Protein AF-A0A948YWC4-F1 (afdb_monomer)

Radius of gyration: 28.57 Å; Cα contacts (8 Å, |Δi|>4): 18; chains: 1; bounding box: 56×52×55 Å

Solvent-accessible surface area (backbone a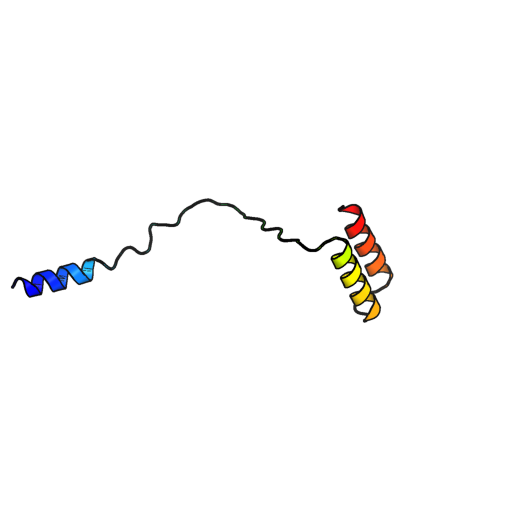toms only — not comparable to full-atom values): 4587 Å² total; per-residue (Å²): 113,70,69,60,55,54,57,58,55,62,66,63,73,78,67,82,96,81,82,86,80,92,72,76,94,66,84,73,78,74,75,76,68,83,63,51,70,69,54,56,54,51,52,51,50,49,36,42,75,73,62,77,43,51,72,70,57,45,54,56,54,52,49,57,56,62,75,72,1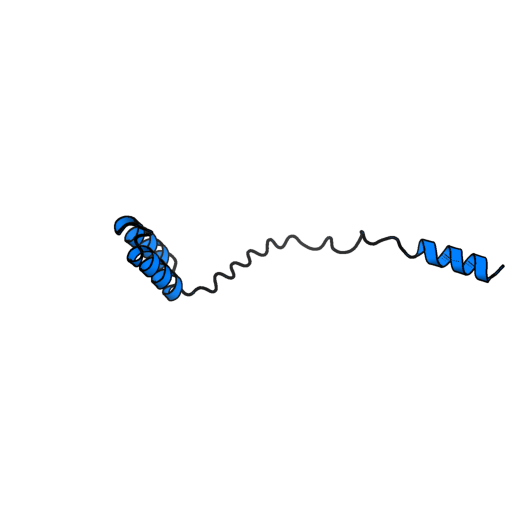10

Mean predicted aligned error: 16.93 Å

Nearest PDB structures (foldseek):
  7qiw-assembly1_T  TM=5.071E-01  e=2.632E+00  Solanum lycopersicum
  8a3d-assembly1_L  TM=4.251E-01  e=2.826E+00  Homo sapiens
  8fkz-assembly1_LD  TM=5.683E-01  e=8.768E+00  Homo sapiens

Structure (mmCIF, N/CA/C/O backbone):
data_AF-A0A948YWC4-F1
#
_entry.id   AF-A0A948YWC4-F1
#
loop_
_atom_site.group_PDB
_atom_site.id
_atom_site.type_symbol
_atom_site.label_atom_id
_atom_site.label_alt_id
_atom_site.label_comp_id
_atom_site.label_asym_id
_atom_site.label_entity_id
_atom_site.label_seq_id
_atom_site.pdbx_PDB_ins_code
_atom_site.Cartn_x
_atom_site.Cartn_y
_atom_site.Cartn_z
_atom_site.occupancy
_atom_site.B_iso_or_equiv
_atom_site.auth_seq_id
_atom_site.auth_comp_id
_atom_site.auth_asym_id
_atom_site.auth_atom_id
_atom_site.pdbx_PDB_model_num
ATOM 1 N N . MET A 1 1 ? 42.347 -42.049 -43.499 1.00 56.06 1 MET A N 1
ATOM 2 C CA . MET A 1 1 ? 42.977 -41.568 -42.241 1.00 56.06 1 MET A CA 1
ATOM 3 C C . MET A 1 1 ? 42.625 -40.122 -41.895 1.00 56.06 1 MET A C 1
ATOM 5 O O . MET A 1 1 ? 42.397 -39.844 -40.729 1.00 56.06 1 MET A O 1
ATOM 9 N N . LYS A 1 2 ? 42.491 -39.231 -42.885 1.00 55.31 2 LYS A N 1
ATOM 10 C CA . LYS A 1 2 ? 42.152 -37.806 -42.699 1.00 55.31 2 LYS A CA 1
ATOM 11 C C . LYS A 1 2 ? 40.771 -37.588 -42.051 1.00 55.31 2 LYS A C 1
ATOM 13 O O . LYS A 1 2 ? 40.635 -36.763 -41.165 1.00 55.31 2 LYS A O 1
ATOM 18 N N . LEU A 1 3 ? 39.790 -38.426 -42.402 1.00 57.22 3 LEU A N 1
ATOM 19 C CA . LEU A 1 3 ? 38.430 -38.388 -41.840 1.00 57.22 3 LEU A CA 1
ATOM 20 C C . LEU A 1 3 ? 38.353 -38.849 -40.370 1.00 57.22 3 LEU A C 1
ATOM 22 O O . LEU A 1 3 ? 37.516 -38.373 -39.615 1.00 57.22 3 LEU A O 1
ATOM 26 N N . ARG A 1 4 ? 39.271 -39.734 -39.946 1.00 57.72 4 ARG A N 1
ATOM 27 C CA . ARG A 1 4 ? 39.385 -40.167 -38.543 1.00 57.72 4 ARG A CA 1
ATOM 28 C C . ARG A 1 4 ? 39.924 -39.026 -37.680 1.00 57.72 4 ARG A C 1
ATOM 30 O O . ARG A 1 4 ? 39.372 -38.779 -36.623 1.00 57.72 4 ARG A O 1
ATOM 37 N N . LEU A 1 5 ? 40.935 -38.294 -38.162 1.00 57.25 5 LEU A N 1
ATOM 38 C CA . LEU A 1 5 ? 41.473 -37.106 -37.482 1.00 57.25 5 LEU A CA 1
ATOM 39 C C . LEU A 1 5 ? 40.426 -35.990 -37.324 1.00 57.25 5 LEU A C 1
ATOM 41 O O . LEU A 1 5 ? 40.333 -35.399 -36.255 1.00 57.25 5 LEU A O 1
ATOM 45 N N . VAL A 1 6 ? 39.613 -35.740 -38.357 1.00 61.81 6 VAL A N 1
ATOM 46 C CA . VAL A 1 6 ? 38.525 -34.740 -38.314 1.00 61.81 6 VAL A CA 1
ATOM 47 C C . VAL A 1 6 ? 37.479 -35.093 -37.250 1.00 61.81 6 VAL A C 1
ATOM 49 O O . VAL A 1 6 ? 37.008 -34.215 -36.535 1.00 61.81 6 VAL A O 1
ATOM 52 N N . MET A 1 7 ? 37.170 -36.383 -37.090 1.00 58.88 7 MET A N 1
ATOM 53 C CA . MET A 1 7 ? 36.226 -36.868 -36.080 1.00 58.88 7 MET A CA 1
ATOM 54 C C . MET A 1 7 ? 36.740 -36.679 -34.642 1.00 58.88 7 MET A C 1
ATOM 56 O O . MET A 1 7 ? 35.952 -36.354 -33.762 1.00 58.88 7 MET A O 1
ATOM 60 N N . TRP A 1 8 ? 38.051 -36.807 -34.403 1.00 59.66 8 TRP A N 1
ATOM 61 C CA . TRP A 1 8 ? 38.659 -36.553 -33.086 1.00 59.66 8 TRP A CA 1
ATOM 62 C C . TRP A 1 8 ? 38.733 -35.057 -32.730 1.00 59.66 8 TRP A C 1
ATOM 64 O O . TRP A 1 8 ? 38.551 -34.697 -31.570 1.00 59.66 8 TRP A O 1
ATOM 74 N N . ILE A 1 9 ? 38.935 -34.176 -33.718 1.00 60.28 9 ILE A N 1
ATOM 75 C CA . ILE A 1 9 ? 38.962 -32.712 -33.525 1.00 60.28 9 ILE A CA 1
ATOM 76 C C . ILE A 1 9 ? 37.574 -32.172 -33.140 1.00 60.28 9 ILE A C 1
ATOM 78 O O . ILE A 1 9 ? 37.468 -31.258 -32.326 1.00 60.28 9 ILE A O 1
ATOM 82 N N . LEU A 1 10 ? 36.504 -32.769 -33.673 1.00 58.75 10 LEU A N 1
ATOM 83 C CA . LEU A 1 10 ? 35.128 -32.328 -33.428 1.00 58.75 10 LEU A CA 1
ATOM 84 C C . LEU A 1 10 ? 34.638 -32.629 -31.997 1.00 58.75 10 LEU A C 1
ATOM 86 O O . LEU A 1 10 ? 33.798 -31.904 -31.475 1.00 58.75 10 LEU A O 1
ATOM 90 N N . VAL A 1 11 ? 35.196 -33.651 -31.338 1.00 60.84 11 VAL A N 1
ATOM 91 C CA . VAL A 1 11 ? 34.840 -34.043 -29.957 1.00 60.84 11 VAL A CA 1
ATOM 92 C C . VAL A 1 11 ? 35.498 -33.133 -28.907 1.00 60.84 11 VAL A C 1
ATOM 94 O O . VAL A 1 11 ? 34.934 -32.916 -27.839 1.00 60.84 11 VAL A O 1
ATOM 97 N N . ILE A 1 12 ? 36.662 -32.548 -29.212 1.00 60.59 12 ILE A N 1
ATOM 98 C CA . ILE A 1 12 ? 37.424 -31.683 -28.288 1.00 60.59 12 ILE A CA 1
ATOM 99 C C . ILE A 1 12 ? 36.914 -30.228 -28.289 1.00 60.59 12 ILE A C 1
ATOM 101 O O . ILE A 1 12 ? 37.174 -29.480 -27.351 1.00 60.59 12 ILE A O 1
ATOM 105 N N . ALA A 1 13 ? 36.120 -29.828 -29.286 1.00 58.75 13 ALA A N 1
ATOM 106 C CA . ALA A 1 13 ? 35.566 -28.476 -29.396 1.00 58.75 13 ALA A CA 1
ATOM 107 C C . ALA A 1 13 ? 34.374 -28.189 -28.453 1.00 58.75 13 ALA A C 1
ATOM 109 O O . ALA A 1 13 ? 33.845 -27.080 -28.467 1.00 58.75 13 ALA A O 1
ATOM 110 N N . MET A 1 14 ? 33.935 -29.161 -27.641 1.00 59.56 14 MET A N 1
ATOM 111 C CA . MET A 1 14 ? 32.711 -29.055 -26.831 1.00 59.56 14 MET A CA 1
ATOM 112 C C . MET A 1 14 ? 32.933 -28.722 -25.342 1.00 59.56 14 MET A C 1
ATOM 114 O O . MET A 1 14 ? 32.004 -28.848 -24.548 1.00 59.56 14 MET A O 1
ATOM 118 N N . VAL A 1 15 ? 34.131 -28.285 -24.936 1.00 62.03 15 VAL A N 1
ATOM 119 C CA . VAL A 1 15 ? 34.404 -27.792 -23.568 1.00 62.03 15 VAL A CA 1
ATOM 120 C C . VAL A 1 15 ? 35.371 -26.606 -23.681 1.00 62.03 15 VAL A C 1
ATOM 122 O O . VAL A 1 15 ? 36.529 -26.825 -24.030 1.00 62.03 15 VAL A O 1
ATOM 125 N N . PRO A 1 16 ? 34.919 -25.350 -23.462 1.00 54.69 16 PRO A N 1
ATOM 126 C CA . PRO A 1 16 ? 34.484 -24.914 -22.133 1.00 54.69 16 PRO A CA 1
ATOM 127 C C . PRO A 1 16 ? 33.255 -23.976 -22.142 1.00 54.69 16 PRO A C 1
ATOM 129 O O . PRO A 1 16 ? 33.303 -22.859 -22.644 1.00 54.69 16 PRO A O 1
ATOM 132 N N . VAL A 1 17 ? 32.171 -24.383 -21.474 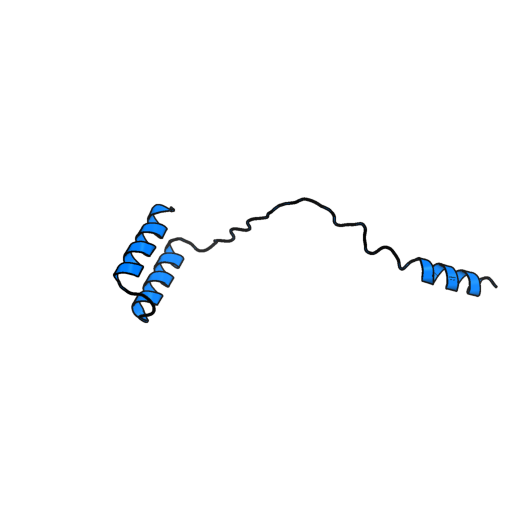1.00 60.44 17 VAL A N 1
ATOM 133 C CA . VAL A 1 17 ? 30.991 -23.531 -21.177 1.00 60.44 17 VAL A CA 1
ATOM 134 C C . VAL A 1 17 ? 31.145 -22.792 -19.828 1.00 60.44 17 VAL A C 1
ATOM 136 O O . VAL A 1 17 ? 30.193 -22.244 -19.291 1.00 60.44 17 VAL A O 1
ATOM 139 N N . LEU A 1 18 ? 32.344 -22.749 -19.234 1.00 59.16 18 LEU A N 1
ATOM 140 C CA . LEU A 1 18 ? 32.515 -22.332 -17.829 1.00 59.16 18 LEU A CA 1
ATOM 141 C C . LEU A 1 18 ? 33.527 -21.203 -17.596 1.00 59.16 18 LEU A C 1
ATOM 143 O O . LEU A 1 18 ? 34.118 -21.104 -16.524 1.00 59.16 18 LEU A O 1
ATOM 147 N N . SER A 1 19 ? 33.748 -20.315 -18.562 1.00 61.62 19 SER A N 1
ATOM 148 C CA . SER A 1 19 ? 34.569 -19.116 -18.330 1.00 61.62 19 SER A CA 1
ATOM 149 C C . SER A 1 19 ? 34.051 -17.945 -19.154 1.00 61.62 19 SER A C 1
ATOM 151 O O . SER A 1 19 ? 34.589 -17.639 -20.211 1.00 61.62 19 SER A O 1
ATOM 153 N N . GLY A 1 20 ? 32.961 -17.315 -18.705 1.00 55.22 20 GLY A N 1
ATOM 154 C CA . GLY A 1 20 ? 32.421 -16.179 -19.450 1.00 55.22 20 GLY A CA 1
ATOM 155 C C . GLY A 1 20 ? 31.111 -15.568 -18.967 1.00 55.22 20 GLY A C 1
ATOM 156 O O . GLY A 1 20 ? 30.314 -15.197 -19.811 1.00 55.22 20 GLY A O 1
ATOM 157 N N . CYS A 1 21 ? 30.866 -15.461 -17.658 1.00 63.41 21 CYS A N 1
ATOM 158 C CA . CYS A 1 21 ? 30.148 -14.304 -17.094 1.00 63.41 21 CYS A CA 1
ATOM 159 C C . CYS A 1 21 ? 30.373 -14.228 -15.574 1.00 63.41 21 CYS A C 1
ATOM 161 O O . CYS A 1 21 ? 29.450 -14.258 -14.768 1.00 63.41 21 CYS A O 1
ATOM 163 N N . GLY A 1 22 ? 31.645 -14.179 -15.171 1.00 56.31 22 GLY A N 1
ATOM 164 C CA . GLY A 1 22 ? 32.015 -13.486 -13.942 1.00 56.31 22 GLY A CA 1
ATOM 165 C C . GLY A 1 22 ? 32.083 -12.005 -14.291 1.00 56.31 22 GLY A C 1
ATOM 166 O O . GLY A 1 22 ? 33.083 -11.554 -14.840 1.00 56.31 22 GLY A O 1
ATOM 167 N N . GLY A 1 23 ? 30.991 -11.281 -14.069 1.00 54.50 23 GLY A N 1
ATOM 168 C CA . GLY A 1 23 ? 30.862 -9.888 -14.474 1.00 54.50 23 GLY A CA 1
ATOM 169 C C . GLY A 1 23 ? 29.934 -9.138 -13.539 1.00 54.50 23 GLY A C 1
ATOM 170 O O . GLY A 1 23 ? 28.746 -9.051 -13.801 1.00 54.50 23 GLY A O 1
ATOM 171 N N . GLY A 1 24 ? 30.520 -8.594 -12.472 1.00 55.19 24 GLY A N 1
ATOM 172 C CA . GLY A 1 24 ? 29.990 -7.439 -11.755 1.00 55.19 24 GLY A CA 1
ATOM 173 C C . GLY A 1 24 ? 28.805 -7.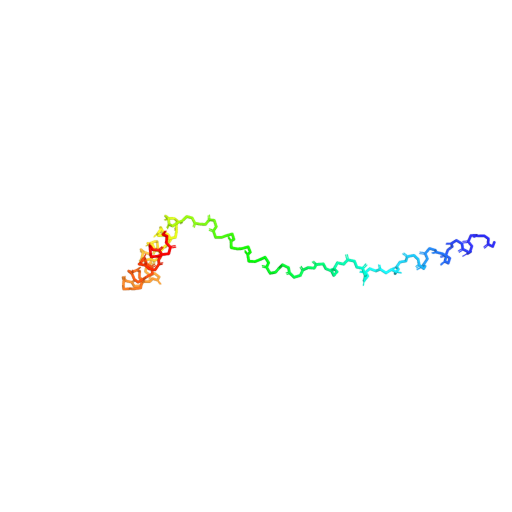729 -10.846 1.00 55.19 24 GLY A C 1
ATOM 174 O O . GLY A 1 24 ? 27.671 -7.847 -11.293 1.00 55.19 24 GLY A O 1
ATOM 175 N N . GLY A 1 25 ? 29.071 -7.730 -9.540 1.00 59.53 25 GLY A N 1
ATOM 176 C CA . GLY A 1 25 ? 28.056 -7.495 -8.522 1.00 59.53 25 GLY A CA 1
ATOM 177 C C . GLY A 1 25 ? 27.433 -6.114 -8.702 1.00 59.53 25 GLY A C 1
ATOM 178 O O . GLY A 1 25 ? 27.809 -5.157 -8.037 1.00 59.53 25 GLY A O 1
ATOM 179 N N . ALA A 1 26 ? 26.472 -6.018 -9.607 1.00 58.69 26 ALA A N 1
ATOM 180 C CA . ALA A 1 26 ? 25.367 -5.115 -9.432 1.00 58.69 26 ALA A CA 1
ATOM 181 C C . ALA A 1 26 ? 24.310 -5.934 -8.698 1.00 58.69 26 ALA A C 1
ATOM 183 O O . ALA A 1 26 ? 23.601 -6.744 -9.297 1.00 58.69 26 ALA A O 1
ATOM 184 N N . GLU A 1 27 ? 24.207 -5.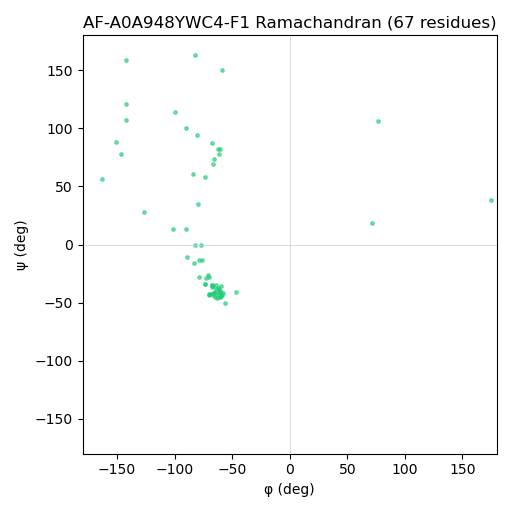734 -7.385 1.00 52.75 27 GLU A N 1
ATOM 185 C CA . GLU A 1 27 ? 22.914 -5.870 -6.731 1.00 52.75 27 GLU A CA 1
ATOM 186 C C . GLU A 1 27 ? 22.042 -4.797 -7.383 1.00 52.75 27 GLU A C 1
ATOM 188 O O . GLU A 1 27 ? 21.951 -3.660 -6.924 1.00 52.75 27 GLU A O 1
ATOM 193 N N . VAL A 1 28 ? 21.500 -5.119 -8.560 1.00 54.03 28 VAL A N 1
ATOM 194 C CA . VAL A 1 28 ? 20.453 -4.327 -9.170 1.00 54.03 28 VAL A CA 1
ATOM 195 C C . VAL A 1 28 ? 19.281 -4.542 -8.230 1.00 54.03 28 VAL A C 1
ATOM 197 O O . VAL A 1 28 ? 18.472 -5.452 -8.408 1.00 54.03 28 VAL A O 1
ATOM 200 N N . ARG A 1 29 ? 19.200 -3.705 -7.192 1.00 53.81 29 ARG A N 1
ATOM 201 C CA . ARG A 1 29 ? 17.924 -3.326 -6.611 1.00 53.81 29 ARG A CA 1
ATOM 202 C C . ARG A 1 29 ? 17.172 -2.637 -7.735 1.00 53.81 29 ARG A C 1
ATOM 204 O O . ARG A 1 29 ? 17.123 -1.418 -7.840 1.00 53.81 29 ARG A O 1
ATOM 211 N N . SER A 1 30 ? 16.629 -3.452 -8.628 1.00 43.97 30 SER A N 1
ATOM 212 C CA . SER A 1 30 ? 15.502 -3.098 -9.453 1.00 43.97 30 SER A CA 1
ATOM 213 C C . SER A 1 30 ? 14.356 -2.922 -8.469 1.00 43.97 30 SER A C 1
ATOM 215 O O . SER A 1 30 ? 13.468 -3.760 -8.375 1.00 43.97 30 SER A O 1
ATOM 217 N N . GLU A 1 31 ? 14.376 -1.819 -7.721 1.00 49.28 31 GLU A N 1
ATOM 218 C CA . GLU A 1 31 ? 13.156 -1.202 -7.237 1.00 49.28 31 GLU A CA 1
ATOM 219 C C . GLU A 1 31 ? 12.440 -0.686 -8.488 1.00 49.28 31 GLU A C 1
ATOM 221 O O . GLU A 1 31 ? 12.315 0.507 -8.737 1.00 49.28 31 GLU A O 1
ATOM 226 N N . VAL A 1 32 ? 11.948 -1.613 -9.317 1.00 48.78 32 VAL A N 1
ATOM 227 C CA . VAL A 1 32 ? 10.823 -1.342 -10.206 1.00 48.78 32 VAL A CA 1
ATOM 228 C C . VAL A 1 32 ? 9.594 -1.312 -9.303 1.00 48.78 32 VAL A C 1
ATOM 230 O O . VAL A 1 32 ? 8.642 -2.065 -9.463 1.00 48.78 32 VAL A O 1
ATOM 233 N N . THR A 1 33 ? 9.611 -0.422 -8.317 1.00 52.38 33 THR A N 1
ATOM 234 C CA . THR A 1 33 ? 8.417 0.022 -7.618 1.00 52.38 33 THR A CA 1
ATOM 235 C C . THR A 1 33 ? 7.846 1.133 -8.491 1.00 52.38 33 THR A C 1
ATOM 237 O O . THR A 1 33 ? 7.763 2.288 -8.106 1.00 52.38 33 THR A O 1
ATOM 240 N N . SER A 1 34 ? 7.489 0.795 -9.735 1.00 56.81 34 SER A N 1
ATOM 241 C CA . SER A 1 34 ? 6.760 1.693 -10.639 1.00 56.81 34 SER 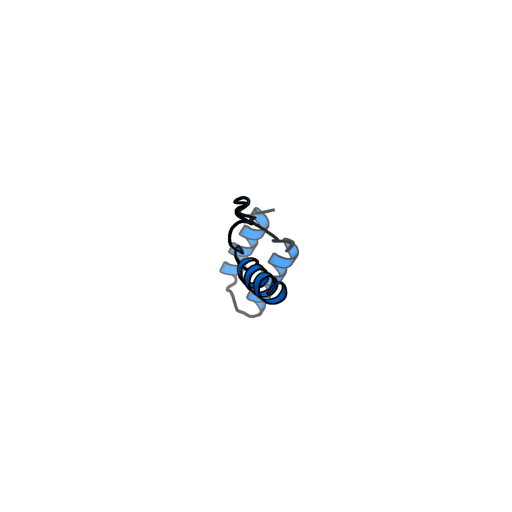A CA 1
ATOM 242 C C . SER A 1 34 ? 5.265 1.681 -10.293 1.00 56.81 34 SER A C 1
ATOM 244 O O . SER A 1 34 ? 4.401 1.731 -11.159 1.00 56.81 34 SER A O 1
ATOM 246 N N . VAL A 1 35 ? 4.946 1.552 -9.005 1.00 66.69 35 VAL A N 1
ATOM 247 C CA . VAL A 1 35 ? 3.601 1.760 -8.483 1.00 66.69 35 VAL A CA 1
ATOM 248 C C . VAL A 1 35 ? 3.587 3.151 -7.894 1.00 66.69 35 VAL A C 1
ATOM 250 O O . VAL A 1 35 ? 4.277 3.445 -6.922 1.00 66.69 35 VAL A O 1
ATOM 253 N N . THR A 1 36 ? 2.799 4.017 -8.519 1.00 86.12 36 THR A N 1
ATOM 254 C CA . THR A 1 36 ? 2.567 5.363 -7.999 1.00 86.12 36 THR A CA 1
ATOM 255 C C . THR A 1 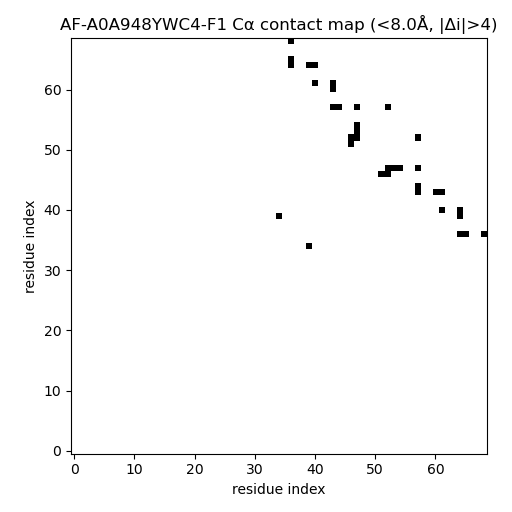36 ? 1.974 5.277 -6.593 1.00 86.12 36 THR A C 1
ATOM 257 O O . THR A 1 36 ? 1.223 4.348 -6.280 1.00 86.12 36 THR A O 1
ATOM 260 N N . THR A 1 37 ? 2.254 6.268 -5.754 1.00 86.12 37 THR A N 1
ATOM 261 C CA . THR A 1 37 ? 1.647 6.444 -4.423 1.00 86.12 37 THR A CA 1
ATOM 262 C C . THR A 1 37 ? 0.132 6.277 -4.475 1.00 86.12 37 THR A C 1
ATOM 264 O O . THR A 1 37 ? -0.462 5.588 -3.651 1.00 86.12 37 THR A O 1
ATOM 267 N N . GLY A 1 38 ? -0.501 6.824 -5.519 1.00 88.88 38 GLY A N 1
ATOM 268 C CA . GLY A 1 38 ? -1.933 6.682 -5.760 1.00 88.88 38 GLY A CA 1
ATOM 269 C C . GLY A 1 38 ? -2.392 5.228 -5.896 1.00 88.88 38 GLY A C 1
ATOM 270 O O . GLY A 1 38 ? -3.399 4.863 -5.296 1.00 88.88 38 GLY A O 1
ATOM 271 N N . GLN A 1 39 ? -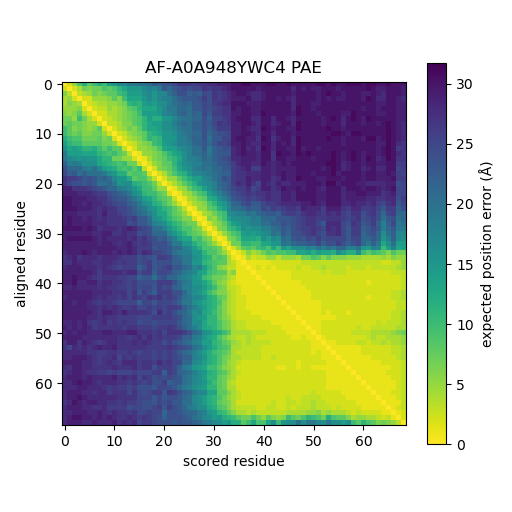1.659 4.380 -6.626 1.00 90.50 39 GLN A N 1
ATOM 272 C CA . GLN A 1 39 ? -2.000 2.957 -6.740 1.00 90.50 39 GLN A CA 1
ATOM 273 C C . GLN A 1 39 ? -1.839 2.218 -5.411 1.00 90.50 39 GLN A C 1
ATOM 275 O O . GLN A 1 39 ? -2.725 1.452 -5.040 1.00 90.50 39 GLN A O 1
ATOM 280 N N . GLN A 1 40 ? -0.771 2.501 -4.662 1.00 90.88 40 GLN A N 1
ATOM 281 C CA . GLN A 1 40 ? -0.553 1.886 -3.350 1.00 90.88 40 GLN A CA 1
ATOM 282 C C . GLN A 1 40 ? -1.692 2.229 -2.377 1.00 90.88 40 GLN A C 1
ATOM 284 O O . GLN A 1 40 ? -2.209 1.356 -1.681 1.00 90.88 40 GLN A O 1
ATOM 289 N N . LEU A 1 41 ? -2.160 3.481 -2.389 1.00 93.62 41 LEU A N 1
ATOM 290 C CA . LEU A 1 41 ? -3.296 3.924 -1.578 1.00 93.62 41 LEU A CA 1
ATOM 291 C C . LEU A 1 41 ? -4.628 3.288 -2.014 1.00 93.62 41 LEU A C 1
ATOM 293 O O . LEU A 1 41 ? -5.472 2.987 -1.165 1.00 93.62 41 LEU A O 1
ATOM 297 N N . MET A 1 42 ? -4.836 3.075 -3.318 1.00 94.12 42 MET A N 1
ATOM 298 C CA . MET A 1 42 ? -6.030 2.395 -3.838 1.00 94.12 42 MET A CA 1
ATOM 299 C C . MET A 1 42 ? -6.070 0.922 -3.428 1.00 94.12 42 MET A C 1
ATOM 301 O O . MET A 1 42 ? -7.118 0.443 -2.990 1.00 94.12 42 MET A O 1
ATOM 305 N N . ASP A 1 43 ? -4.941 0.222 -3.521 1.00 94.19 43 ASP A N 1
ATOM 306 C CA . ASP A 1 43 ? -4.838 -1.181 -3.118 1.00 94.19 43 ASP A CA 1
ATOM 307 C C . ASP A 1 43 ? -5.034 -1.338 -1.608 1.00 94.19 43 ASP A C 1
ATOM 309 O O . ASP A 1 43 ? -5.787 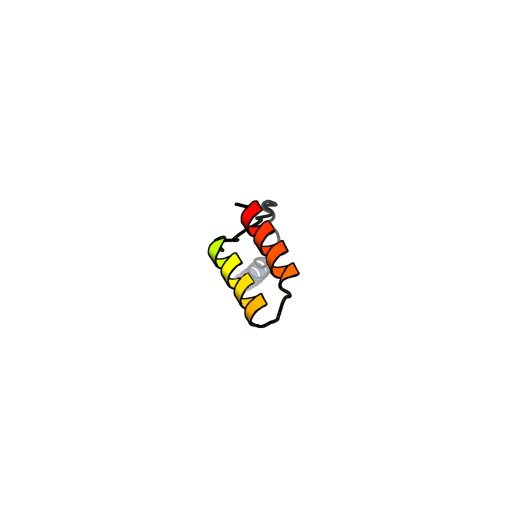-2.210 -1.165 1.00 94.19 43 ASP A O 1
ATOM 313 N N . LEU A 1 44 ? -4.452 -0.430 -0.820 1.00 94.44 44 LEU A N 1
ATOM 314 C CA . LEU A 1 44 ? -4.652 -0.381 0.623 1.00 94.44 44 LEU A CA 1
ATOM 315 C C . LEU A 1 44 ? -6.133 -0.184 0.984 1.00 94.44 44 LEU A C 1
ATOM 317 O O . LEU A 1 44 ? -6.674 -0.886 1.837 1.00 94.44 44 LEU A O 1
ATOM 321 N N . LYS A 1 45 ? -6.829 0.728 0.293 1.00 94.94 45 LYS A N 1
ATOM 322 C CA . LYS A 1 45 ? -8.269 0.946 0.494 1.00 94.94 45 LYS A CA 1
ATOM 323 C C . LYS A 1 45 ? -9.086 -0.289 0.122 1.00 94.94 45 LYS A C 1
ATOM 325 O O . LYS A 1 45 ? -9.992 -0.667 0.858 1.00 94.94 45 LYS A O 1
ATOM 330 N N . LYS A 1 46 ? -8.752 -0.944 -0.990 1.00 96.81 46 LYS A N 1
ATOM 331 C CA . LYS A 1 46 ? -9.435 -2.164 -1.427 1.00 96.81 46 LYS A CA 1
ATOM 332 C C . LYS A 1 46 ? -9.298 -3.282 -0.395 1.00 96.81 46 LYS A C 1
ATOM 334 O O . LYS A 1 46 ? -10.267 -3.993 -0.152 1.00 96.81 46 LYS A O 1
ATOM 339 N N . ALA A 1 47 ? -8.127 -3.425 0.221 1.00 96.25 47 ALA A N 1
ATOM 340 C CA . ALA A 1 47 ? -7.902 -4.405 1.276 1.00 96.25 47 ALA A CA 1
ATOM 341 C C . ALA A 1 47 ? -8.761 -4.131 2.527 1.00 96.25 47 ALA A C 1
ATOM 343 O O . ALA A 1 47 ? -9.297 -5.072 3.113 1.00 96.25 47 ALA A O 1
ATOM 344 N N . LEU A 1 48 ? -8.955 -2.861 2.902 1.00 96.56 48 LEU A N 1
ATOM 345 C CA . LEU A 1 48 ? -9.895 -2.479 3.962 1.00 96.56 48 LEU A CA 1
ATOM 346 C C . LEU A 1 48 ? -11.346 -2.801 3.572 1.00 96.56 48 LEU A C 1
ATOM 348 O O . LEU A 1 48 ? -12.079 -3.384 4.368 1.00 96.56 48 LEU A O 1
ATOM 352 N N . ASP A 1 49 ? -11.750 -2.469 2.343 1.00 96.56 49 ASP A N 1
ATOM 353 C CA . ASP A 1 49 ? -13.124 -2.658 1.856 1.00 96.56 49 ASP A CA 1
ATOM 354 C C . ASP A 1 49 ? -13.532 -4.141 1.799 1.00 96.56 49 ASP A C 1
ATOM 356 O O . ASP A 1 49 ? -14.683 -4.477 2.077 1.00 96.56 49 ASP A O 1
ATOM 360 N N . ILE A 1 50 ? -12.596 -5.044 1.484 1.00 97.56 50 ILE A N 1
ATOM 361 C CA . ILE A 1 50 ? -12.844 -6.498 1.513 1.00 97.56 50 ILE A CA 1
ATOM 362 C C . ILE A 1 50 ? -12.709 -7.107 2.919 1.00 97.56 50 ILE A C 1
ATOM 364 O O . ILE A 1 50 ? -12.863 -8.317 3.073 1.00 97.56 50 ILE A O 1
ATOM 368 N N . GLY A 1 51 ? -12.392 -6.299 3.936 1.00 95.88 51 GLY A N 1
ATOM 369 C CA . GLY A 1 51 ? -12.179 -6.757 5.309 1.00 95.88 51 GLY A CA 1
ATOM 370 C C . GLY A 1 51 ? -10.884 -7.549 5.520 1.00 95.88 51 GLY A C 1
ATOM 371 O O . GLY A 1 51 ? -10.771 -8.265 6.511 1.00 95.88 51 GLY A O 1
ATOM 372 N N . ALA A 1 52 ? -9.910 -7.440 4.609 1.00 96.75 52 ALA A N 1
ATOM 373 C CA . ALA A 1 52 ? -8.600 -8.084 4.746 1.00 96.75 52 ALA A CA 1
ATOM 374 C C . ALA A 1 52 ? -7.676 -7.356 5.739 1.00 96.75 52 ALA A C 1
ATOM 376 O O . ALA A 1 52 ? -6.659 -7.914 6.140 1.00 96.75 52 ALA A O 1
ATOM 377 N N . MET A 1 53 ? -8.024 -6.129 6.133 1.00 95.81 53 MET A N 1
ATOM 378 C CA . MET A 1 53 ? -7.343 -5.360 7.176 1.00 95.81 53 MET A CA 1
ATOM 379 C C . MET A 1 53 ? -8.343 -4.565 8.013 1.00 95.81 53 MET A C 1
ATOM 381 O O . MET A 1 53 ? -9.457 -4.270 7.577 1.00 95.81 53 MET A O 1
ATOM 385 N N . THR A 1 54 ? -7.926 -4.197 9.219 1.00 95.81 54 THR A N 1
ATOM 386 C CA . THR A 1 54 ? -8.684 -3.315 10.110 1.00 95.81 54 THR A CA 1
ATOM 387 C C . THR A 1 54 ? -8.466 -1.839 9.766 1.00 95.81 54 THR A C 1
ATOM 389 O O . THR A 1 54 ? -7.506 -1.472 9.087 1.00 95.81 54 THR A O 1
ATOM 392 N N . ARG A 1 55 ? -9.349 -0.957 10.259 1.00 93.88 55 ARG A N 1
ATOM 393 C CA . ARG A 1 55 ? -9.210 0.500 10.068 1.00 93.88 55 ARG A CA 1
ATOM 394 C C . ARG A 1 55 ? -7.877 1.022 10.618 1.00 93.88 55 ARG A C 1
ATOM 396 O O . ARG A 1 55 ? -7.217 1.810 9.953 1.00 93.88 55 ARG A O 1
ATOM 403 N N . ASP A 1 56 ? -7.460 0.538 11.785 1.00 96.19 56 ASP A N 1
ATOM 404 C CA . ASP A 1 56 ? -6.224 0.990 12.430 1.00 96.19 56 ASP A CA 1
ATOM 405 C C . ASP A 1 56 ? -4.978 0.585 11.628 1.00 96.19 56 ASP A C 1
ATOM 407 O O . ASP A 1 56 ? -3.994 1.319 11.574 1.00 96.19 56 ASP A O 1
ATOM 411 N N . GLU A 1 57 ? -5.002 -0.592 10.998 1.00 94.44 57 GLU A N 1
ATOM 412 C CA . GLU A 1 57 ? -3.936 -1.039 10.095 1.00 94.44 57 GLU A CA 1
ATOM 413 C C . GLU A 1 57 ? -3.908 -0.218 8.811 1.00 94.44 57 GLU A C 1
ATOM 415 O O . GLU A 1 57 ? -2.831 0.200 8.388 1.00 94.44 57 GLU A O 1
ATOM 420 N N . TYR A 1 58 ? -5.082 0.067 8.243 1.00 95.88 58 TYR A N 1
ATOM 421 C CA . TYR A 1 58 ? -5.210 0.948 7.089 1.00 95.88 58 TYR A CA 1
ATOM 422 C C . TYR A 1 58 ? -4.599 2.324 7.369 1.00 95.88 58 TYR A C 1
ATOM 424 O O . TYR A 1 58 ? -3.773 2.788 6.591 1.00 95.88 58 TYR A O 1
ATOM 432 N N . ASP A 1 59 ? -4.952 2.971 8.481 1.00 95.44 59 ASP A N 1
ATOM 433 C CA . ASP A 1 59 ? -4.478 4.327 8.763 1.00 95.44 59 ASP A CA 1
ATOM 434 C C . ASP A 1 59 ? -2.959 4.380 8.975 1.00 95.44 59 ASP A C 1
ATOM 436 O O . ASP A 1 59 ? -2.298 5.251 8.406 1.00 95.44 59 ASP A O 1
ATOM 440 N N . ARG A 1 60 ? -2.385 3.400 9.690 1.00 95.75 60 ARG A N 1
ATOM 441 C CA . ARG A 1 60 ? -0.926 3.293 9.866 1.00 95.75 60 ARG A CA 1
ATOM 442 C C . ARG A 1 60 ? -0.193 3.111 8.542 1.00 95.75 60 ARG A C 1
ATOM 444 O O . ARG A 1 60 ? 0.846 3.725 8.321 1.00 95.75 60 ARG A O 1
ATOM 451 N N . GLU A 1 61 ? -0.689 2.237 7.674 1.00 94.38 61 GLU A N 1
ATOM 452 C CA . GLU A 1 61 ? -0.021 1.960 6.402 1.00 94.38 61 GLU A CA 1
ATOM 453 C C . GLU A 1 61 ? -0.200 3.119 5.413 1.00 94.38 61 GLU A C 1
ATOM 455 O O . GLU A 1 61 ? 0.728 3.458 4.682 1.00 94.38 61 GLU A O 1
ATOM 460 N N . ARG A 1 62 ? -1.357 3.792 5.450 1.00 93.75 62 ARG A N 1
ATOM 461 C CA . ARG A 1 62 ? -1.636 5.000 4.665 1.00 93.75 62 ARG A CA 1
ATOM 462 C C . ARG A 1 62 ? -0.662 6.118 5.010 1.00 93.75 62 ARG A C 1
ATOM 464 O O . ARG A 1 62 ? -0.141 6.765 4.109 1.00 93.75 62 ARG A O 1
ATOM 471 N N . GLU A 1 63 ? -0.413 6.328 6.299 1.00 94.06 63 GLU A N 1
ATOM 472 C CA . GLU A 1 63 ? 0.536 7.328 6.786 1.00 94.06 63 GLU A CA 1
ATOM 473 C C . GLU A 1 63 ? 1.965 7.010 6.333 1.00 94.06 63 GLU A C 1
ATOM 475 O O . GLU A 1 63 ? 2.617 7.871 5.755 1.00 94.06 63 GLU A O 1
ATOM 480 N N . LYS A 1 64 ? 2.419 5.755 6.459 1.00 92.25 64 LYS A N 1
ATOM 481 C CA . LYS A 1 64 ? 3.748 5.335 5.970 1.00 92.25 64 LYS A CA 1
ATOM 482 C C . LYS A 1 64 ? 3.947 5.538 4.468 1.00 92.25 64 LYS A C 1
ATOM 484 O O . LYS A 1 64 ? 5.074 5.768 4.039 1.00 92.25 64 LYS A O 1
ATOM 489 N N . ILE A 1 65 ? 2.895 5.345 3.670 1.00 90.50 65 ILE A N 1
ATOM 490 C CA . ILE A 1 65 ? 2.951 5.550 2.218 1.00 90.50 65 ILE A CA 1
ATOM 491 C C . ILE A 1 65 ? 3.076 7.045 1.913 1.00 90.50 65 ILE A C 1
ATOM 493 O O . ILE A 1 65 ? 3.886 7.415 1.077 1.00 90.50 65 ILE A O 1
ATOM 497 N N . LEU A 1 66 ? 2.315 7.894 2.610 1.00 89.75 66 LEU A N 1
ATOM 498 C CA . LEU A 1 66 ? 2.336 9.347 2.412 1.00 89.75 66 LEU A CA 1
ATOM 499 C C . LEU A 1 66 ? 3.601 10.024 2.954 1.00 89.75 66 LEU A C 1
ATOM 501 O O . LEU A 1 66 ? 3.988 11.054 2.427 1.00 89.75 66 LEU A O 1
ATOM 505 N N . ASP A 1 67 ? 4.225 9.469 3.991 1.00 90.31 67 ASP A N 1
ATOM 506 C CA . ASP A 1 67 ? 5.467 9.991 4.584 1.00 90.31 67 ASP A CA 1
ATOM 507 C C . ASP A 1 67 ? 6.721 9.624 3.761 1.00 90.31 67 ASP A C 1
ATOM 509 O O . ASP A 1 67 ? 7.806 10.156 3.979 1.00 90.31 67 ASP A O 1
ATOM 513 N N . LYS A 1 68 ? 6.585 8.685 2.813 1.00 76.00 68 LYS A N 1
ATOM 514 C CA . LYS A 1 68 ? 7.668 8.228 1.927 1.00 76.00 68 LYS A CA 1
ATOM 515 C C . LYS A 1 68 ? 7.810 9.028 0.626 1.00 76.00 68 LYS A C 1
ATOM 517 O O . LYS A 1 68 ? 8.808 8.811 -0.063 1.00 76.00 68 LYS A O 1
ATOM 522 N N . ASP A 1 69 ? 6.853 9.893 0.295 1.00 60.06 69 ASP A N 1
ATOM 523 C CA . ASP A 1 69 ? 6.839 10.763 -0.897 1.00 60.06 69 ASP A CA 1
ATOM 524 C C . ASP A 1 69 ? 7.134 12.227 -0.545 1.00 60.06 69 ASP A C 1
ATOM 526 O O . ASP A 1 69 ? 7.857 12.884 -1.331 1.00 60.06 69 ASP A O 1
#

Foldseek 3Di:
DVVVVVVVVVVVVPDDPPPPPPDDPPPPPPPPVVPPLVNVLVVLVVCVVVVVDDPVVSVVVNVVSVVVD

pLDDT: mean 74.44, std 18.43, range [43.97, 97.56]

Secondary structure (DSSP, 8-state):
-HHHHHHHHHHHTT---SSS----------------HHHHHHHHHHHHHTTSS-HHHHHHHHHHHHTT-

Sequence (69 aa):
MKLRLVMWILVIAMVPVLSGCGGGGAEVRSEVTSVTTGQQLMDLKKALDIGAMTRDEYDREREKILDKD